Protein AF-A0A1X4HSG3-F1 (afdb_monomer_lite)

Foldseek 3Di:
DVVVLVVLLCVLCVPQVLLSVLLVVVLVVCCVVQPPPPCPVVVCCSVDDSVVSVQVLLVPDPDSLLLCLQQVQQAVAPDPAAFQAPGSQVSSQVPRPVNDGDGNVSSVVNCVSPVVQKDWDDDPRTIHIHGRD

Sequence (133 aa):
LADAWAQRITNASGGIFLYARVATRALLRVLARSGPDEHPDLHRLLAGNLTAVLDEEFERSPDPERLRDLLRPLAWAEGAGMPRRDLWPKVAEALSDRGARYGDEDIAWVLEHAGFHVVESGESGQTVYRLYH

Secondary structure (DSSP, 8-state):
-HHHHHHHHHHHHTT-HHHHHHHHHHHHHHHHHHTTT--HHHHHHHHS-HHHHHHHHHTTSSSHHHHHHHHHHHHT--TT-EETTTHHHHHHHHH-TT-----HHHHHHHHHHHGGGEEEEEETTEEEEEE--

Structure (mmCIF, N/CA/C/O backbone):
data_AF-A0A1X4HSG3-F1
#
_entry.id   AF-A0A1X4HSG3-F1
#
loop_
_atom_site.group_PDB
_atom_site.id
_atom_site.type_symbol
_atom_site.label_atom_id
_atom_site.label_alt_id
_atom_site.label_comp_id
_atom_site.label_asym_id
_atom_site.label_entity_id
_atom_site.label_seq_id
_atom_site.pdbx_PDB_ins_code
_atom_site.Cartn_x
_atom_site.Cartn_y
_atom_site.Cartn_z
_atom_site.occupancy
_atom_site.B_iso_or_equiv
_atom_site.auth_seq_id
_atom_site.auth_comp_id
_atom_site.auth_asym_id
_atom_site.auth_atom_id
_atom_site.pdbx_PDB_model_num
ATOM 1 N N . LEU A 1 1 ? 8.038 -11.038 -28.081 1.00 48.53 1 LEU A N 1
ATOM 2 C CA . LEU A 1 1 ? 8.624 -10.376 -26.888 1.00 48.53 1 LEU A CA 1
ATOM 3 C C . LEU A 1 1 ? 7.569 -10.167 -25.807 1.00 48.53 1 LEU A C 1
ATOM 5 O O . LEU A 1 1 ? 7.704 -10.795 -24.770 1.00 48.53 1 LEU A O 1
ATOM 9 N N . ALA A 1 2 ? 6.505 -9.392 -26.052 1.00 39.88 2 ALA A N 1
ATOM 10 C CA . ALA A 1 2 ? 5.431 -9.141 -25.076 1.00 39.88 2 ALA A CA 1
ATOM 11 C C . ALA A 1 2 ? 4.821 -10.417 -24.450 1.00 39.88 2 ALA A C 1
ATOM 13 O O . ALA A 1 2 ? 4.773 -10.516 -23.228 1.00 39.88 2 ALA A O 1
ATOM 14 N N . ASP A 1 3 ? 4.474 -11.430 -25.251 1.00 39.47 3 ASP A N 1
ATOM 15 C CA . ASP A 1 3 ? 3.874 -12.677 -24.735 1.00 39.47 3 ASP A CA 1
ATOM 16 C C . ASP A 1 3 ? 4.835 -13.511 -23.873 1.00 39.47 3 ASP A C 1
ATOM 18 O O . ASP A 1 3 ? 4.444 -14.098 -22.866 1.00 39.47 3 ASP A O 1
ATOM 22 N N . ALA A 1 4 ? 6.127 -13.512 -24.213 1.00 46.47 4 ALA A N 1
ATOM 23 C CA . ALA A 1 4 ? 7.155 -14.189 -23.423 1.00 46.47 4 ALA A CA 1
ATOM 24 C C . ALA A 1 4 ? 7.380 -13.500 -22.062 1.00 46.47 4 ALA A C 1
ATOM 26 O O . ALA A 1 4 ? 7.697 -14.165 -21.074 1.00 46.47 4 ALA A O 1
ATOM 27 N N . TRP A 1 5 ? 7.192 -12.176 -21.999 1.00 50.41 5 TRP A N 1
ATOM 28 C CA . TRP A 1 5 ? 7.237 -11.407 -20.755 1.00 50.41 5 TRP A CA 1
ATOM 29 C C . TRP A 1 5 ? 5.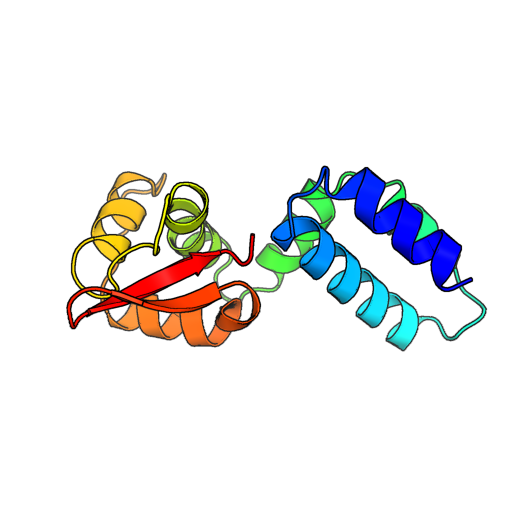987 -11.618 -19.907 1.00 50.41 5 TRP A C 1
ATOM 31 O O . TRP A 1 5 ? 6.113 -11.844 -18.705 1.00 50.41 5 TRP A O 1
ATOM 41 N N . ALA A 1 6 ? 4.806 -11.625 -20.530 1.00 49.03 6 ALA A N 1
ATOM 42 C CA . ALA A 1 6 ? 3.547 -11.919 -19.855 1.00 49.03 6 ALA A CA 1
ATOM 43 C C . ALA A 1 6 ? 3.603 -13.289 -19.161 1.00 49.03 6 ALA A C 1
ATOM 45 O O . ALA A 1 6 ? 3.382 -13.375 -17.956 1.00 49.03 6 ALA A O 1
ATOM 46 N N . GLN A 1 7 ? 4.034 -14.334 -19.876 1.00 49.75 7 GLN A N 1
ATOM 47 C CA . GLN A 1 7 ? 4.137 -15.686 -19.322 1.00 49.75 7 GLN A CA 1
ATOM 48 C C . GLN A 1 7 ? 5.133 -15.784 -18.151 1.00 49.75 7 GLN A C 1
ATOM 50 O O . GLN A 1 7 ? 4.895 -16.502 -17.180 1.00 49.75 7 GLN A O 1
ATOM 55 N N 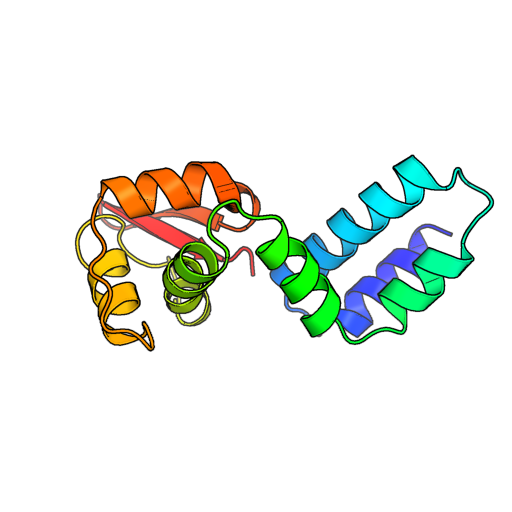. ARG A 1 8 ? 6.252 -15.051 -18.214 1.00 52.94 8 ARG A N 1
ATOM 56 C CA . ARG A 1 8 ? 7.259 -15.028 -17.139 1.00 52.94 8 ARG A CA 1
ATOM 57 C C . ARG A 1 8 ? 6.772 -14.291 -15.893 1.00 52.94 8 ARG A C 1
ATOM 59 O O . ARG A 1 8 ? 7.011 -14.778 -14.793 1.00 52.94 8 ARG A O 1
ATOM 66 N N . ILE A 1 9 ? 6.067 -13.172 -16.058 1.00 50.91 9 ILE A N 1
ATOM 67 C CA . ILE A 1 9 ? 5.453 -12.429 -14.948 1.00 50.91 9 ILE A CA 1
ATOM 68 C C . ILE A 1 9 ? 4.388 -13.290 -14.263 1.00 50.91 9 ILE A C 1
ATOM 70 O O . ILE A 1 9 ? 4.374 -13.359 -13.039 1.00 50.91 9 ILE A O 1
ATOM 74 N N . THR A 1 10 ? 3.557 -13.997 -15.034 1.00 51.88 10 THR A N 1
ATOM 75 C CA . THR A 1 10 ? 2.550 -14.931 -14.506 1.00 51.88 10 THR A CA 1
ATOM 76 C C . THR A 1 10 ? 3.175 -16.072 -13.703 1.00 51.88 10 THR A C 1
ATOM 78 O O . THR A 1 10 ? 2.694 -16.398 -12.621 1.00 51.88 10 THR A O 1
ATOM 81 N N . ASN A 1 11 ? 4.267 -16.661 -14.197 1.00 51.69 11 ASN A N 1
ATOM 82 C CA . ASN A 1 11 ? 4.945 -17.751 -13.492 1.00 51.69 11 ASN A CA 1
ATOM 83 C C . ASN A 1 11 ? 5.651 -17.265 -12.214 1.00 51.69 11 ASN A C 1
ATOM 85 O O . ASN A 1 11 ? 5.649 -17.976 -11.214 1.00 51.69 11 ASN A O 1
ATOM 89 N N . ALA A 1 12 ? 6.240 -16.065 -12.233 1.00 48.19 12 ALA A N 1
ATOM 90 C CA . ALA A 1 12 ? 6.939 -15.492 -11.081 1.00 48.19 12 ALA A CA 1
ATOM 91 C C . ALA A 1 12 ? 5.987 -14.945 -10.003 1.00 48.19 12 ALA A C 1
ATOM 93 O O . ALA A 1 12 ? 6.346 -14.917 -8.830 1.00 48.19 12 ALA A O 1
ATOM 94 N N . SER A 1 13 ? 4.783 -14.506 -10.384 1.00 50.47 13 SER A N 1
ATOM 95 C CA . SER A 1 13 ? 3.793 -13.951 -9.456 1.00 50.47 13 SER A CA 1
ATOM 96 C C . SER A 1 13 ? 2.944 -15.006 -8.749 1.00 50.47 13 SER A C 1
ATOM 98 O O . SER A 1 13 ? 2.244 -14.673 -7.795 1.00 50.47 13 SER A O 1
ATOM 100 N N . GLY A 1 14 ? 2.951 -16.259 -9.223 1.00 49.56 14 GLY A N 1
ATOM 101 C CA . GLY A 1 14 ? 2.150 -17.342 -8.644 1.00 49.56 14 GLY A CA 1
ATOM 102 C C . GLY A 1 14 ? 0.640 -17.069 -8.640 1.00 49.56 14 GLY A C 1
ATOM 103 O O . GLY A 1 14 ? -0.075 -17.639 -7.824 1.00 49.56 14 GLY A O 1
ATOM 104 N N . GLY A 1 15 ? 0.154 -16.176 -9.512 1.00 45.12 15 GLY A N 1
ATOM 105 C CA . GLY A 1 15 ? -1.251 -15.751 -9.542 1.00 45.12 15 GLY A CA 1
ATOM 106 C C . GLY A 1 15 ? -1.615 -14.631 -8.561 1.00 45.12 15 GLY A C 1
ATOM 107 O O . GLY A 1 15 ? -2.784 -14.269 -8.485 1.00 45.12 15 GLY A O 1
ATOM 108 N N . ILE A 1 16 ? -0.643 -14.054 -7.851 1.00 50.56 16 ILE A N 1
ATOM 109 C CA . ILE A 1 16 ? -0.854 -12.927 -6.938 1.00 50.56 16 ILE A CA 1
ATOM 110 C C . ILE A 1 16 ? -0.508 -11.624 -7.679 1.00 50.56 16 ILE A C 1
ATOM 112 O O . ILE A 1 16 ? 0.643 -11.351 -8.036 1.00 50.56 16 ILE A O 1
ATOM 116 N N . PHE A 1 17 ? -1.505 -10.793 -7.946 1.00 55.06 17 PHE A N 1
ATOM 117 C CA . PHE A 1 17 ? -1.411 -9.648 -8.857 1.00 55.06 17 PHE A CA 1
ATOM 118 C C . PHE A 1 17 ? -0.543 -8.508 -8.304 1.00 55.06 17 PHE A C 1
ATOM 120 O O . PHE A 1 17 ? 0.033 -7.751 -9.092 1.00 55.06 17 PHE A O 1
ATOM 127 N N . LEU A 1 18 ? -0.348 -8.425 -6.979 1.00 54.66 18 LEU A N 1
ATOM 128 C CA . LEU A 1 18 ? 0.599 -7.486 -6.356 1.00 54.66 18 LEU A CA 1
ATOM 129 C C . LEU A 1 18 ? 2.006 -7.726 -6.895 1.00 54.66 18 LEU A C 1
ATOM 131 O O . LEU A 1 18 ? 2.698 -6.803 -7.325 1.00 54.66 18 LEU A O 1
ATOM 135 N N . TYR A 1 19 ? 2.396 -8.997 -6.925 1.00 54.75 19 TYR A N 1
ATOM 136 C CA . TYR A 1 19 ? 3.694 -9.442 -7.400 1.00 54.75 19 TYR A CA 1
ATOM 137 C C . TYR A 1 19 ? 3.848 -9.205 -8.901 1.00 54.75 19 TYR A C 1
ATOM 139 O O . TYR A 1 19 ? 4.885 -8.703 -9.338 1.00 54.75 19 TYR A O 1
ATOM 147 N N . ALA A 1 20 ? 2.797 -9.459 -9.687 1.00 51.84 20 ALA A N 1
ATOM 148 C CA . ALA A 1 20 ? 2.800 -9.150 -11.116 1.00 51.84 20 ALA A CA 1
ATOM 149 C C . ALA A 1 20 ? 2.990 -7.643 -11.381 1.00 51.84 20 ALA A C 1
ATOM 151 O O . ALA A 1 20 ? 3.775 -7.248 -12.249 1.00 51.84 20 ALA A O 1
ATOM 152 N N . ARG A 1 21 ? 2.322 -6.782 -10.605 1.00 59.78 21 ARG A N 1
ATOM 153 C CA . ARG A 1 21 ? 2.387 -5.318 -10.744 1.00 59.78 21 ARG A CA 1
ATOM 154 C C . ARG A 1 21 ? 3.732 -4.743 -10.298 1.00 59.78 21 ARG A C 1
ATOM 156 O O . ARG A 1 21 ? 4.256 -3.851 -10.969 1.00 59.78 21 ARG A O 1
ATOM 163 N N . VAL A 1 22 ? 4.317 -5.260 -9.216 1.00 61.41 22 VAL A N 1
ATOM 164 C CA . VAL A 1 22 ? 5.660 -4.860 -8.759 1.00 61.41 22 VAL A CA 1
ATOM 165 C C . VAL A 1 22 ? 6.726 -5.275 -9.765 1.00 61.41 22 VAL A C 1
ATOM 167 O O . VAL A 1 22 ? 7.514 -4.425 -10.184 1.00 61.41 22 VAL A O 1
ATOM 170 N N . ALA A 1 23 ? 6.688 -6.524 -10.239 1.00 59.22 23 ALA A N 1
ATOM 171 C CA . ALA A 1 23 ? 7.585 -6.999 -11.291 1.00 59.22 23 ALA A CA 1
ATOM 172 C C . ALA A 1 23 ? 7.463 -6.144 -12.563 1.00 59.22 23 ALA A C 1
ATOM 174 O O . ALA A 1 23 ? 8.471 -5.721 -13.125 1.00 59.22 23 ALA A O 1
ATOM 175 N N . THR A 1 24 ? 6.235 -5.797 -12.966 1.00 61.84 24 THR A N 1
ATOM 176 C CA . THR A 1 24 ? 5.977 -4.926 -14.125 1.00 61.84 24 THR A CA 1
ATOM 177 C C . THR A 1 24 ? 6.539 -3.515 -13.926 1.00 61.84 24 THR A C 1
ATOM 179 O O . THR A 1 24 ? 7.135 -2.955 -14.843 1.00 61.84 24 THR A O 1
ATOM 182 N N . ARG A 1 25 ? 6.418 -2.921 -12.732 1.00 68.31 25 ARG A N 1
ATOM 183 C CA . ARG A 1 25 ? 6.988 -1.589 -12.444 1.00 68.31 25 ARG A CA 1
ATOM 184 C C . ARG A 1 25 ? 8.511 -1.586 -12.395 1.00 68.31 25 ARG A C 1
ATOM 186 O O . ARG A 1 25 ? 9.127 -0.603 -12.812 1.00 68.31 25 ARG A O 1
ATOM 193 N N . ALA A 1 26 ? 9.117 -2.635 -11.850 1.00 65.69 26 ALA A N 1
ATOM 194 C CA . ALA A 1 26 ? 10.566 -2.782 -11.854 1.00 65.69 26 ALA A CA 1
ATOM 195 C C . ALA A 1 26 ? 11.084 -2.956 -13.295 1.00 65.69 26 ALA A C 1
ATOM 197 O O . ALA A 1 26 ? 11.994 -2.240 -13.711 1.00 65.69 26 ALA A O 1
ATOM 198 N N . LEU A 1 27 ? 10.405 -3.791 -14.090 1.00 63.41 27 LEU A N 1
ATOM 199 C CA . LEU A 1 27 ? 10.632 -3.991 -15.526 1.00 63.41 27 LEU A CA 1
ATOM 200 C C . LEU A 1 27 ? 10.542 -2.676 -16.317 1.00 63.41 27 LEU A C 1
ATOM 202 O O . LEU A 1 27 ? 11.484 -2.335 -17.027 1.00 63.41 27 LEU A O 1
ATOM 206 N N . LEU A 1 28 ? 9.472 -1.892 -16.154 1.00 67.94 28 LEU A N 1
ATOM 207 C CA . LEU A 1 28 ? 9.307 -0.604 -16.845 1.00 67.94 28 LEU A CA 1
ATOM 208 C C . LEU A 1 28 ? 10.423 0.398 -16.508 1.00 67.94 28 LEU A C 1
ATOM 210 O O . LEU A 1 28 ? 10.862 1.144 -17.380 1.00 67.94 28 LEU A O 1
ATOM 214 N N . ARG A 1 29 ? 10.920 0.401 -15.264 1.00 68.62 29 ARG A N 1
ATOM 215 C CA . ARG A 1 29 ? 12.023 1.279 -14.837 1.00 68.62 29 ARG A CA 1
ATOM 216 C C . ARG A 1 29 ? 13.391 0.839 -15.340 1.00 68.62 29 ARG A C 1
ATOM 218 O O . ARG A 1 29 ? 14.258 1.693 -15.508 1.00 68.62 29 ARG A O 1
ATOM 225 N N . VAL A 1 30 ? 13.610 -0.459 -15.534 1.00 64.06 30 VAL A N 1
ATOM 226 C CA . VAL A 1 30 ? 14.825 -0.965 -16.190 1.00 64.06 30 VAL A CA 1
ATOM 227 C C . VAL A 1 30 ? 14.774 -0.643 -17.680 1.00 64.06 30 VAL A C 1
ATOM 229 O O . VAL A 1 30 ? 15.702 -0.038 -18.201 1.00 64.06 30 VAL A O 1
ATOM 232 N N . LEU A 1 31 ? 13.647 -0.915 -18.343 1.00 62.81 31 LEU A N 1
ATOM 233 C CA . LEU A 1 31 ? 13.463 -0.605 -19.766 1.00 62.81 31 LEU A CA 1
ATOM 234 C C . LEU A 1 31 ? 13.617 0.894 -20.071 1.00 62.81 31 LEU A C 1
ATOM 236 O O . LEU A 1 31 ? 14.194 1.256 -21.092 1.00 62.81 31 LEU A O 1
ATOM 240 N N . ALA A 1 32 ? 13.157 1.769 -19.172 1.00 68.06 32 ALA A N 1
ATOM 241 C CA . ALA A 1 32 ? 13.335 3.215 -19.307 1.00 68.06 32 ALA A CA 1
ATOM 242 C C . ALA A 1 32 ? 14.797 3.682 -19.151 1.00 68.06 32 ALA A C 1
ATOM 244 O O . ALA A 1 32 ? 15.129 4.769 -19.616 1.00 68.06 32 ALA A O 1
ATOM 245 N N . ARG A 1 33 ? 15.657 2.897 -18.485 1.00 63.38 33 ARG A N 1
ATOM 246 C CA . ARG A 1 33 ? 17.065 3.241 -18.213 1.00 63.38 33 ARG A CA 1
ATOM 247 C C . ARG A 1 33 ? 18.047 2.623 -19.207 1.00 63.38 33 ARG A C 1
ATOM 249 O O . ARG A 1 33 ? 19.056 3.251 -19.497 1.00 63.38 33 ARG A O 1
ATOM 256 N N . SER A 1 34 ? 17.747 1.432 -19.715 1.00 58.41 34 SER A N 1
ATOM 257 C CA . SER A 1 34 ? 18.688 0.626 -20.506 1.00 58.41 34 SER A CA 1
ATOM 258 C C . SER A 1 34 ? 18.439 0.697 -22.024 1.00 58.41 34 SER A C 1
ATOM 260 O O . SER A 1 34 ? 19.251 0.239 -22.818 1.00 58.41 34 SER A O 1
ATOM 262 N N . GLY A 1 35 ? 17.339 1.308 -22.478 1.00 54.22 35 GLY A N 1
ATOM 263 C CA . GLY A 1 35 ? 16.957 1.253 -23.892 1.00 54.22 35 GLY A CA 1
ATOM 264 C C . GLY A 1 35 ? 16.537 -0.166 -24.327 1.00 54.22 35 GLY A C 1
ATOM 265 O O . GLY A 1 35 ? 16.660 -1.123 -23.562 1.00 54.22 35 GLY A O 1
ATOM 266 N N . PRO A 1 36 ? 15.971 -0.327 -25.536 1.00 53.53 36 PRO A N 1
ATOM 267 C CA . PRO A 1 36 ? 15.315 -1.572 -25.947 1.00 53.53 36 PRO A CA 1
ATOM 268 C C . PRO A 1 36 ? 16.250 -2.781 -26.122 1.00 53.53 36 PRO A C 1
ATOM 270 O O . PRO A 1 36 ? 15.740 -3.895 -26.148 1.00 53.53 36 PRO A O 1
ATOM 273 N N . ASP A 1 37 ? 17.571 -2.588 -26.204 1.00 54.06 37 ASP A N 1
ATOM 274 C CA . ASP A 1 37 ? 18.530 -3.655 -26.531 1.00 54.06 37 ASP A CA 1
ATOM 275 C C . ASP A 1 37 ? 19.370 -4.151 -25.331 1.00 54.06 37 ASP A C 1
ATOM 277 O O . ASP A 1 37 ? 19.946 -5.241 -25.389 1.00 54.06 37 ASP A O 1
ATOM 281 N N . GLU A 1 38 ? 19.404 -3.433 -24.200 1.00 52.28 38 GLU A N 1
ATOM 282 C CA . GLU A 1 38 ? 20.139 -3.864 -23.000 1.00 52.28 38 GLU A CA 1
ATOM 283 C C . GLU A 1 38 ? 19.224 -4.599 -22.003 1.00 52.28 38 GLU A C 1
ATOM 285 O O . GLU A 1 38 ? 18.696 -4.063 -21.030 1.00 52.28 38 GLU A O 1
ATOM 290 N N . HIS A 1 39 ? 19.056 -5.899 -22.242 1.00 54.28 39 HIS A N 1
ATOM 291 C CA . HIS A 1 39 ? 18.323 -6.834 -21.382 1.00 54.28 39 HIS A CA 1
ATOM 292 C C . HIS A 1 39 ? 19.084 -7.569 -20.236 1.00 54.28 39 HIS A C 1
ATOM 294 O O . HIS A 1 39 ? 18.418 -8.346 -19.537 1.00 54.28 39 HIS A O 1
ATOM 300 N N . PRO A 1 40 ? 20.403 -7.401 -19.965 1.00 54.94 40 PRO A N 1
ATOM 301 C CA . PRO A 1 40 ? 21.084 -8.149 -18.893 1.00 54.94 40 PRO A CA 1
ATOM 302 C C . PRO A 1 40 ? 20.515 -7.898 -17.489 1.00 54.94 40 PRO A C 1
ATOM 304 O O . PRO A 1 40 ? 20.303 -8.843 -16.725 1.00 54.94 40 PRO A O 1
ATOM 307 N N . ASP A 1 41 ? 20.215 -6.639 -17.161 1.00 56.03 41 ASP A N 1
ATOM 308 C CA . ASP A 1 41 ? 19.649 -6.264 -15.858 1.00 56.03 41 ASP A CA 1
ATOM 309 C C . ASP A 1 41 ? 18.223 -6.776 -15.692 1.00 56.03 41 ASP A C 1
ATOM 311 O O . ASP A 1 41 ? 17.799 -7.144 -14.598 1.00 56.03 41 ASP A O 1
ATOM 315 N N . LEU A 1 42 ? 17.511 -6.911 -16.805 1.00 53.09 42 LEU A N 1
ATOM 316 C CA . LEU A 1 42 ? 16.154 -7.416 -16.841 1.00 53.09 42 LEU A CA 1
ATOM 317 C C . LEU A 1 42 ? 16.073 -8.922 -16.623 1.00 53.09 42 LEU A C 1
ATOM 319 O O . LEU A 1 42 ? 15.201 -9.408 -15.899 1.00 53.09 42 LEU A O 1
ATOM 323 N N . HIS A 1 43 ? 17.011 -9.664 -17.214 1.00 53.16 43 HIS A N 1
ATOM 324 C CA . HIS A 1 43 ? 17.094 -11.098 -16.996 1.00 53.16 43 HIS A CA 1
ATOM 325 C C . HIS A 1 43 ? 17.476 -11.418 -15.546 1.00 53.16 43 HIS A C 1
ATOM 327 O O . HIS A 1 43 ? 16.957 -12.389 -15.000 1.00 53.16 43 HIS A O 1
ATOM 333 N N . ARG A 1 44 ? 18.309 -10.580 -14.908 1.00 56.88 44 ARG A N 1
ATOM 334 C CA . ARG A 1 44 ? 18.678 -10.687 -13.487 1.00 56.88 44 ARG A CA 1
ATOM 335 C C . ARG A 1 44 ? 17.525 -10.322 -12.546 1.00 56.88 44 ARG A C 1
ATOM 337 O O . ARG A 1 44 ? 17.362 -10.980 -11.529 1.00 56.88 44 ARG A O 1
ATOM 344 N N . LEU A 1 45 ? 16.700 -9.337 -12.901 1.00 53.88 45 LEU A N 1
ATOM 345 C CA . LEU A 1 45 ? 15.543 -8.910 -12.103 1.00 53.88 45 LEU A CA 1
ATOM 346 C C . LEU A 1 45 ? 14.412 -9.956 -12.103 1.00 53.88 45 LEU A C 1
ATOM 348 O O . LEU A 1 45 ? 13.732 -10.132 -11.100 1.00 53.88 45 LEU A O 1
ATOM 352 N N . LEU A 1 46 ? 14.253 -10.691 -13.209 1.00 51.19 46 LEU A N 1
ATOM 353 C CA . LEU A 1 46 ? 13.253 -11.759 -13.358 1.00 51.19 46 LEU A CA 1
ATOM 354 C C . LEU A 1 46 ? 13.769 -13.160 -12.998 1.00 51.19 46 LEU A C 1
ATOM 356 O O . LEU A 1 46 ? 12.967 -14.039 -12.697 1.00 51.19 46 LEU A O 1
ATOM 360 N N . ALA A 1 47 ? 15.085 -13.388 -13.043 1.00 56.97 47 ALA A N 1
ATOM 361 C CA . ALA A 1 47 ? 15.719 -14.577 -12.464 1.00 56.97 47 ALA A CA 1
ATOM 362 C C . ALA A 1 47 ? 16.036 -14.402 -10.966 1.00 56.97 47 ALA A C 1
ATOM 364 O O . ALA A 1 47 ? 16.414 -15.363 -10.299 1.00 56.97 47 ALA A O 1
ATOM 365 N N . GLY A 1 48 ? 15.923 -13.176 -10.454 1.00 56.84 48 GLY A N 1
ATOM 366 C CA . GLY A 1 48 ? 16.176 -12.815 -9.068 1.00 56.84 48 GLY A CA 1
ATOM 367 C C . GLY A 1 48 ? 14.981 -13.096 -8.163 1.00 56.84 48 GLY A C 1
ATOM 368 O O . GLY A 1 48 ? 13.839 -13.195 -8.606 1.00 56.84 48 GLY A O 1
ATOM 369 N N . ASN A 1 49 ? 15.260 -13.214 -6.865 1.00 61.72 49 ASN A N 1
ATOM 370 C CA . ASN A 1 49 ? 14.238 -13.357 -5.837 1.00 61.72 49 ASN A CA 1
ATOM 371 C C . ASN A 1 49 ? 13.343 -12.107 -5.831 1.00 61.72 49 ASN A C 1
ATOM 373 O O . ASN A 1 49 ? 13.812 -11.013 -5.532 1.00 61.72 49 ASN A O 1
ATOM 377 N N . LEU A 1 50 ? 12.059 -12.268 -6.143 1.00 56.31 50 LEU A N 1
ATOM 378 C CA . LEU A 1 50 ? 11.081 -11.181 -6.205 1.00 56.31 50 LEU A CA 1
ATOM 379 C C . LEU A 1 50 ? 10.963 -10.405 -4.881 1.00 56.31 50 LEU A C 1
ATOM 381 O O . LEU A 1 50 ? 10.675 -9.208 -4.892 1.00 56.31 50 LEU A O 1
ATOM 385 N N . THR A 1 51 ? 11.271 -11.056 -3.756 1.00 60.69 51 THR A N 1
ATOM 386 C CA . THR A 1 51 ? 11.419 -10.408 -2.448 1.00 60.69 51 THR A CA 1
ATOM 387 C C . THR A 1 51 ? 12.513 -9.340 -2.460 1.00 60.69 51 THR A C 1
ATOM 389 O O . THR A 1 51 ? 12.284 -8.247 -1.967 1.00 60.69 51 THR A O 1
ATOM 392 N N . ALA A 1 52 ? 13.651 -9.585 -3.118 1.00 65.75 52 ALA A N 1
ATOM 393 C CA . ALA A 1 52 ? 14.734 -8.605 -3.213 1.00 65.75 52 ALA A CA 1
ATOM 394 C C . ALA A 1 52 ? 14.334 -7.369 -4.036 1.00 65.75 52 ALA A C 1
ATOM 396 O O . ALA A 1 52 ? 14.753 -6.261 -3.724 1.00 65.75 52 ALA A O 1
ATOM 397 N N . VAL A 1 53 ? 13.492 -7.543 -5.061 1.00 67.00 53 VAL A N 1
ATOM 398 C CA . VAL A 1 53 ? 12.951 -6.419 -5.845 1.00 67.00 53 VAL A CA 1
ATOM 399 C C . VAL A 1 53 ? 11.982 -5.587 -5.005 1.00 67.00 53 VAL A C 1
ATOM 401 O O . VAL A 1 53 ? 12.022 -4.363 -5.059 1.00 67.00 53 VAL A O 1
ATOM 404 N N . LEU A 1 54 ? 11.114 -6.238 -4.227 1.00 67.69 54 LEU A N 1
ATOM 405 C CA . LEU A 1 54 ? 10.225 -5.564 -3.276 1.00 67.69 54 LEU A CA 1
ATOM 406 C C . LEU A 1 54 ? 11.011 -4.809 -2.200 1.00 67.69 54 LEU A C 1
ATOM 408 O O . LEU A 1 54 ? 10.698 -3.653 -1.924 1.00 67.69 54 LEU A O 1
ATOM 412 N N . ASP A 1 55 ? 12.048 -5.434 -1.644 1.00 72.06 55 ASP A N 1
ATOM 413 C CA . ASP A 1 55 ? 12.917 -4.813 -0.648 1.00 72.06 55 ASP A CA 1
ATOM 414 C C . ASP A 1 55 ? 13.609 -3.578 -1.218 1.00 72.06 55 ASP A C 1
ATOM 416 O O . ASP A 1 55 ? 13.545 -2.512 -0.615 1.00 72.06 55 ASP A O 1
ATOM 420 N N . GLU A 1 56 ? 14.188 -3.671 -2.416 1.00 75.38 56 GLU A N 1
ATOM 421 C CA . GLU A 1 56 ? 14.847 -2.532 -3.062 1.00 75.38 56 GLU A CA 1
ATOM 422 C C . GLU A 1 56 ? 13.873 -1.379 -3.365 1.00 75.38 56 GLU A C 1
ATOM 424 O O . GLU A 1 56 ? 14.252 -0.208 -3.356 1.00 75.38 56 GLU A O 1
ATOM 429 N N . GLU A 1 57 ? 12.604 -1.686 -3.633 1.00 73.94 57 GLU A N 1
ATOM 430 C CA . GLU A 1 57 ? 11.561 -0.672 -3.781 1.00 73.94 57 GLU A CA 1
ATOM 431 C C . GLU A 1 57 ? 11.196 -0.014 -2.449 1.00 73.94 57 GLU A C 1
ATOM 433 O O . GLU A 1 57 ? 11.038 1.207 -2.406 1.00 73.94 57 GLU A O 1
ATOM 438 N N . PHE A 1 58 ? 11.102 -0.785 -1.366 1.00 81.50 58 PHE A N 1
ATOM 439 C CA . PHE A 1 58 ? 10.823 -0.248 -0.034 1.00 81.50 5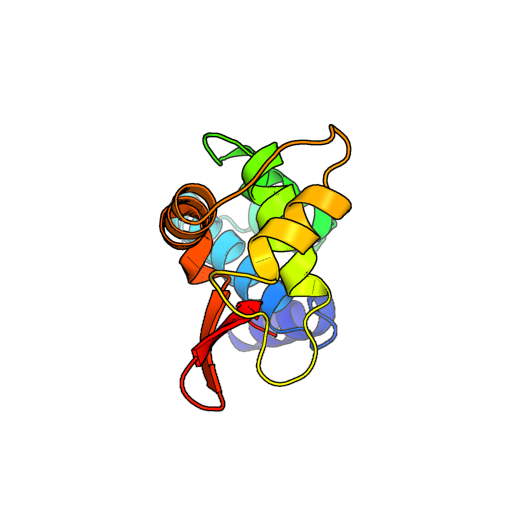8 PHE A CA 1
ATOM 440 C C . PHE A 1 58 ? 11.982 0.587 0.507 1.00 81.50 58 PHE A C 1
ATOM 442 O O . PHE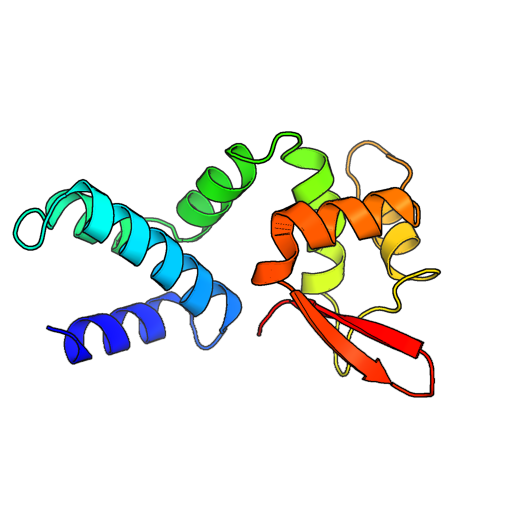 A 1 58 ? 11.731 1.640 1.085 1.00 81.50 58 PHE A O 1
ATOM 449 N N . GLU A 1 59 ? 13.231 0.198 0.247 1.00 85.75 59 GLU A N 1
ATOM 450 C CA . GLU A 1 59 ? 14.426 0.964 0.638 1.00 85.75 59 GLU A CA 1
ATOM 451 C C . GLU A 1 59 ? 14.523 2.343 -0.037 1.00 85.75 59 GLU A C 1
ATOM 453 O O . GLU A 1 59 ? 15.273 3.206 0.411 1.00 85.75 59 GLU A O 1
ATOM 458 N N . ARG A 1 60 ? 13.757 2.593 -1.107 1.00 82.56 60 ARG A N 1
ATOM 459 C CA . ARG A 1 60 ? 13.669 3.921 -1.742 1.00 82.56 60 ARG A CA 1
ATOM 460 C C . ARG A 1 60 ? 12.643 4.840 -1.075 1.00 82.56 60 ARG A C 1
ATOM 462 O O . ARG A 1 60 ? 12.570 6.016 -1.432 1.00 82.56 60 ARG A O 1
ATOM 469 N N . SER A 1 61 ? 11.837 4.318 -0.151 1.00 86.75 61 SER A N 1
ATOM 470 C CA . SER A 1 61 ? 10.956 5.123 0.693 1.00 86.75 61 SER A CA 1
ATOM 471 C C . SER A 1 61 ? 11.789 6.028 1.604 1.00 86.75 61 SER A C 1
ATOM 473 O O . SER A 1 61 ? 12.817 5.581 2.109 1.00 86.75 61 SER A O 1
ATOM 475 N N . PRO A 1 62 ? 11.347 7.264 1.895 1.00 88.88 62 PRO A N 1
ATOM 476 C CA . PRO A 1 62 ? 11.993 8.080 2.920 1.00 88.88 62 PRO A CA 1
ATOM 477 C C . PRO A 1 62 ? 11.881 7.461 4.324 1.00 88.88 62 PRO A C 1
ATOM 479 O O . PRO A 1 62 ? 12.662 7.814 5.203 1.00 88.88 62 PRO A O 1
ATOM 482 N N . ASP A 1 63 ? 10.944 6.527 4.523 1.00 91.75 63 ASP A N 1
ATOM 483 C CA . ASP A 1 63 ? 10.853 5.691 5.721 1.00 91.75 63 ASP A CA 1
ATOM 484 C C . ASP A 1 63 ? 10.457 4.250 5.329 1.00 91.75 63 ASP A C 1
ATOM 486 O O . ASP A 1 63 ? 9.267 3.938 5.177 1.00 91.75 63 ASP A O 1
ATOM 490 N N . PRO A 1 64 ? 11.440 3.370 5.062 1.00 89.94 64 PRO A N 1
ATOM 491 C CA . PRO A 1 64 ? 11.189 1.990 4.648 1.00 89.94 64 PRO A CA 1
ATOM 492 C C . PRO A 1 64 ? 10.513 1.145 5.730 1.00 89.94 64 PRO A C 1
ATOM 494 O O . PRO A 1 64 ? 9.764 0.221 5.416 1.00 89.94 64 PRO A O 1
ATOM 497 N N . GLU A 1 65 ? 10.769 1.436 7.004 1.00 89.62 65 GLU A N 1
ATOM 498 C CA . GLU A 1 65 ? 10.213 0.672 8.123 1.00 89.62 65 GLU A CA 1
ATOM 499 C C . GLU A 1 65 ? 8.743 1.017 8.343 1.00 89.62 65 GLU A C 1
ATOM 501 O O . GLU A 1 65 ? 7.901 0.120 8.317 1.00 89.62 65 GLU A O 1
ATOM 506 N N . ARG A 1 66 ? 8.405 2.312 8.408 1.00 91.81 66 ARG A N 1
ATOM 507 C CA . ARG A 1 66 ? 7.006 2.767 8.454 1.00 91.81 66 ARG A CA 1
ATOM 508 C C . ARG A 1 66 ? 6.212 2.257 7.258 1.00 91.81 66 ARG A C 1
ATOM 510 O O . ARG A 1 66 ? 5.071 1.832 7.413 1.00 91.81 66 ARG A O 1
ATOM 517 N N . LEU A 1 67 ? 6.815 2.256 6.068 1.00 89.69 67 LEU A N 1
ATOM 518 C CA . LEU A 1 67 ? 6.180 1.706 4.874 1.00 89.69 67 LEU A CA 1
ATOM 519 C C . LEU A 1 67 ? 5.862 0.210 5.031 1.00 89.69 67 LEU A C 1
ATOM 521 O O . LEU A 1 67 ? 4.742 -0.211 4.733 1.00 89.69 67 LEU A O 1
ATOM 525 N N . ARG A 1 68 ? 6.821 -0.589 5.514 1.00 85.38 68 ARG A N 1
ATOM 526 C CA . ARG A 1 68 ? 6.624 -2.026 5.762 1.00 85.38 68 ARG A CA 1
ATOM 527 C C . ARG A 1 68 ? 5.533 -2.268 6.795 1.00 85.38 68 ARG A C 1
ATOM 529 O O . ARG A 1 68 ? 4.637 -3.069 6.535 1.00 85.38 68 ARG A O 1
ATOM 536 N N . ASP A 1 69 ? 5.585 -1.570 7.920 1.00 87.69 69 ASP A N 1
ATOM 537 C CA . ASP A 1 69 ? 4.642 -1.751 9.023 1.00 87.69 69 ASP A CA 1
ATOM 538 C C . ASP A 1 69 ? 3.213 -1.373 8.621 1.00 87.69 69 ASP A C 1
ATOM 540 O O . ASP A 1 69 ? 2.266 -2.065 8.987 1.00 87.69 69 ASP A O 1
ATOM 544 N N . LEU A 1 70 ? 3.046 -0.344 7.786 1.00 89.25 70 LEU A N 1
ATOM 545 C CA . LEU A 1 70 ? 1.736 0.076 7.291 1.00 89.25 70 LEU A CA 1
ATOM 546 C C . LEU A 1 70 ? 1.214 -0.800 6.143 1.00 89.25 70 LEU A C 1
ATOM 548 O O . LEU A 1 70 ? 0.006 -0.994 6.038 1.00 89.25 70 LEU A O 1
ATOM 552 N N . LEU A 1 71 ? 2.065 -1.373 5.287 1.00 86.44 71 LEU A N 1
ATOM 553 C CA . LEU A 1 71 ? 1.600 -2.284 4.228 1.00 86.44 71 LEU A CA 1
ATOM 554 C C . LEU A 1 71 ? 1.358 -3.715 4.727 1.00 86.44 71 LEU A C 1
ATOM 556 O O . LEU A 1 71 ? 0.514 -4.418 4.166 1.00 86.44 71 LEU A O 1
ATOM 560 N N . ARG A 1 72 ? 2.057 -4.147 5.784 1.00 81.75 72 ARG A N 1
ATOM 561 C CA . ARG A 1 72 ? 1.973 -5.507 6.341 1.00 81.75 72 ARG A CA 1
ATOM 562 C C . ARG A 1 72 ? 0.530 -5.910 6.701 1.00 81.75 72 ARG A C 1
ATOM 564 O O . ARG A 1 72 ? 0.122 -6.960 6.216 1.00 81.75 72 ARG A O 1
ATOM 571 N N . PRO A 1 73 ? -0.290 -5.114 7.421 1.00 78.25 73 PRO A N 1
ATOM 572 C CA . PRO A 1 73 ? -1.692 -5.442 7.706 1.00 78.25 73 PRO A CA 1
ATOM 573 C C . PRO A 1 73 ? -2.529 -5.718 6.459 1.00 78.25 73 PRO A C 1
ATOM 575 O O . PRO A 1 73 ? -3.372 -6.611 6.463 1.00 78.25 73 PRO A O 1
ATOM 578 N N . LEU A 1 74 ? -2.282 -4.977 5.375 1.00 81.38 74 LEU A N 1
ATOM 579 C CA . LEU A 1 74 ? -3.052 -5.109 4.142 1.00 81.38 74 LEU A CA 1
ATOM 580 C C . LEU A 1 74 ? -2.762 -6.419 3.400 1.00 81.38 74 LEU A C 1
ATOM 582 O O . LEU A 1 74 ? -3.602 -6.861 2.624 1.00 81.38 74 LEU A O 1
ATOM 586 N N . ALA A 1 75 ? -1.611 -7.053 3.650 1.00 72.94 75 ALA A N 1
ATOM 587 C CA . ALA A 1 75 ? -1.299 -8.380 3.118 1.00 72.94 75 ALA A CA 1
ATOM 588 C C . ALA A 1 75 ? -2.137 -9.496 3.768 1.00 72.94 75 ALA A C 1
ATOM 590 O O . ALA A 1 75 ? -2.297 -10.557 3.171 1.00 72.94 75 ALA A O 1
ATOM 591 N N . TRP A 1 76 ? -2.681 -9.243 4.964 1.00 63.22 76 TRP A N 1
ATOM 592 C CA . TRP A 1 76 ? -3.564 -10.153 5.704 1.00 63.22 76 TRP A CA 1
ATOM 593 C C . TRP A 1 76 ? -5.047 -9.779 5.569 1.00 63.22 76 TRP A C 1
ATOM 595 O O . TRP A 1 76 ? -5.899 -10.403 6.198 1.00 63.22 76 TRP A O 1
ATOM 605 N N . ALA A 1 77 ? -5.372 -8.738 4.796 1.00 67.12 77 ALA A N 1
ATOM 606 C CA . ALA A 1 77 ? -6.742 -8.273 4.640 1.00 67.12 77 ALA A CA 1
ATOM 607 C C . ALA A 1 77 ? -7.517 -9.190 3.680 1.00 67.12 77 ALA A C 1
ATOM 609 O O . ALA A 1 77 ? -7.294 -9.177 2.470 1.00 67.12 77 ALA A O 1
ATOM 610 N N . GLU A 1 78 ? -8.453 -9.971 4.216 1.00 58.25 78 GLU A N 1
ATOM 611 C CA . GLU A 1 78 ? -9.377 -10.785 3.422 1.00 58.25 78 GLU A CA 1
ATOM 612 C C . GLU A 1 78 ? -10.629 -9.984 3.009 1.00 58.25 78 GLU A C 1
ATOM 614 O O . GLU A 1 78 ? -11.041 -9.034 3.675 1.00 58.25 78 GLU A O 1
ATOM 619 N N . GLY A 1 79 ? -11.265 -10.369 1.896 1.00 66.25 79 GLY A N 1
ATOM 620 C CA . GLY A 1 79 ? -12.530 -9.772 1.455 1.00 66.25 79 GLY A CA 1
ATOM 621 C C . GLY A 1 79 ? -12.394 -8.343 0.911 1.00 66.25 79 GLY A C 1
ATOM 622 O O . GLY A 1 79 ? -11.665 -8.103 -0.059 1.00 66.25 79 GLY A O 1
ATOM 623 N N . ALA A 1 80 ? -13.161 -7.405 1.476 1.00 64.62 80 ALA A N 1
ATOM 624 C CA . ALA A 1 80 ? -13.264 -6.030 0.983 1.00 64.62 80 ALA A CA 1
ATOM 625 C C . ALA A 1 80 ? -12.066 -5.137 1.366 1.00 64.62 80 ALA A C 1
ATOM 627 O O . ALA A 1 80 ? -11.824 -4.133 0.696 1.00 64.62 80 ALA A O 1
ATOM 628 N N . GLY A 1 81 ? -11.283 -5.522 2.381 1.00 77.19 81 GLY A N 1
ATOM 629 C CA . GLY A 1 81 ? -10.092 -4.803 2.845 1.00 77.19 81 GLY A CA 1
ATOM 630 C C . GLY A 1 81 ? -10.171 -4.347 4.307 1.00 77.19 81 GLY A C 1
ATOM 631 O O . GLY A 1 81 ? -11.095 -4.682 5.040 1.00 77.19 81 GLY A O 1
ATOM 632 N N . MET A 1 82 ? -9.181 -3.569 4.740 1.00 79.50 82 MET A N 1
ATOM 633 C CA . MET A 1 82 ? -9.071 -2.998 6.083 1.00 79.50 82 MET A CA 1
ATOM 634 C C . MET A 1 82 ? -9.675 -1.588 6.176 1.00 79.50 82 MET A C 1
ATOM 636 O O . MET A 1 82 ? -9.321 -0.722 5.371 1.00 79.50 82 MET A O 1
ATOM 640 N N . PRO A 1 83 ? -10.509 -1.301 7.192 1.00 82.25 83 PRO A N 1
ATOM 641 C CA . PRO A 1 83 ? -10.991 0.046 7.489 1.00 82.25 83 PRO A CA 1
ATOM 642 C C . PRO A 1 83 ? -9.866 1.036 7.807 1.00 82.25 83 PRO A C 1
ATOM 644 O O . PRO A 1 83 ? -8.988 0.757 8.629 1.00 82.25 83 PRO A O 1
ATOM 647 N N . ARG A 1 84 ? -9.957 2.231 7.209 1.00 81.94 84 ARG A N 1
ATOM 648 C CA . ARG A 1 84 ? -8.935 3.290 7.279 1.00 81.94 84 ARG A CA 1
ATOM 649 C C . ARG A 1 84 ? -8.553 3.744 8.688 1.00 81.94 84 ARG A C 1
ATOM 651 O O . ARG A 1 84 ? -7.373 3.845 8.982 1.00 81.94 84 ARG A O 1
ATOM 658 N N . ARG A 1 85 ? -9.549 4.116 9.499 1.00 74.50 85 ARG A N 1
ATOM 659 C CA . ARG A 1 85 ? -9.346 4.943 10.706 1.00 74.50 85 ARG A CA 1
ATOM 660 C C . ARG A 1 85 ? -9.119 4.133 11.975 1.00 74.50 85 ARG A C 1
ATOM 662 O O . ARG A 1 85 ? -8.368 4.548 12.844 1.00 74.50 85 ARG A O 1
ATOM 669 N N . ASP A 1 86 ? -9.754 2.969 12.079 1.00 72.88 86 ASP A N 1
ATOM 670 C CA . ASP A 1 86 ? -9.805 2.247 13.352 1.00 72.88 86 ASP A CA 1
ATOM 671 C C . ASP A 1 86 ? -8.992 0.960 13.359 1.00 72.88 86 ASP A C 1
ATOM 673 O O . ASP A 1 86 ? -8.332 0.665 14.354 1.00 72.88 86 ASP A O 1
ATOM 677 N N . LEU A 1 87 ? -9.053 0.172 12.283 1.00 79.50 87 LEU A N 1
ATOM 678 C CA . LEU A 1 87 ? -8.459 -1.162 12.274 1.00 79.50 87 LEU A CA 1
ATOM 679 C C . LEU A 1 87 ? -7.047 -1.147 11.700 1.00 79.50 87 LEU A C 1
ATOM 681 O O . LEU A 1 87 ? -6.141 -1.700 12.317 1.00 79.50 87 LEU A O 1
ATOM 685 N N . TRP A 1 88 ? -6.852 -0.489 10.554 1.00 83.44 88 TRP A N 1
ATOM 686 C CA . TRP A 1 88 ? -5.561 -0.487 9.875 1.00 83.44 88 TRP A CA 1
ATOM 687 C C . TRP A 1 88 ? -4.421 0.047 10.764 1.00 83.44 88 TRP A C 1
ATOM 689 O O . TRP A 1 88 ? -3.448 -0.692 10.941 1.00 83.44 88 TRP A O 1
ATOM 699 N N . PRO A 1 89 ? -4.529 1.221 11.423 1.00 84.69 89 PRO A N 1
ATOM 700 C CA . PRO A 1 89 ? -3.450 1.710 12.275 1.00 84.69 89 PRO A CA 1
ATOM 701 C C . PRO A 1 89 ? -3.168 0.758 13.442 1.00 84.69 89 PRO A C 1
ATOM 703 O O . PRO A 1 89 ? -2.024 0.379 13.652 1.00 84.69 89 PRO A O 1
ATOM 706 N N . LYS A 1 90 ? -4.203 0.258 14.133 1.00 80.00 90 LYS A N 1
ATOM 707 C CA . LYS A 1 90 ? -4.040 -0.648 15.288 1.00 80.00 90 LYS A CA 1
ATOM 708 C C . LYS A 1 90 ? -3.364 -1.966 14.930 1.00 80.00 90 LYS A C 1
ATOM 710 O O . LYS A 1 90 ? -2.579 -2.489 15.717 1.00 80.00 90 LYS A O 1
ATOM 715 N N . VAL A 1 91 ? -3.675 -2.524 13.761 1.00 74.69 91 VAL A N 1
ATOM 716 C CA . VAL A 1 91 ? -3.020 -3.752 13.298 1.00 74.69 91 VAL A CA 1
ATOM 717 C C . VAL A 1 91 ? -1.580 -3.457 12.875 1.00 74.69 91 VAL A C 1
ATOM 719 O O . VAL A 1 91 ? -0.704 -4.264 13.169 1.00 74.69 91 VAL A O 1
ATOM 722 N N . ALA A 1 92 ? -1.305 -2.299 12.264 1.00 80.19 92 ALA A N 1
ATOM 723 C CA . ALA A 1 92 ? 0.067 -1.874 11.978 1.00 80.19 92 ALA A CA 1
ATOM 724 C C . ALA A 1 92 ? 0.893 -1.729 13.267 1.00 80.19 92 ALA A C 1
ATOM 726 O O . ALA A 1 92 ? 2.002 -2.246 13.332 1.00 80.19 92 ALA A O 1
ATOM 727 N N . GLU A 1 93 ? 0.334 -1.113 14.315 1.00 79.75 93 GLU A N 1
ATOM 728 C CA . GLU A 1 93 ? 0.987 -0.988 15.627 1.00 79.75 93 GLU A CA 1
ATOM 729 C C . GLU A 1 93 ? 1.296 -2.359 16.239 1.00 79.75 93 GLU A C 1
ATOM 731 O O . GLU A 1 93 ? 2.419 -2.613 16.675 1.00 79.75 93 GLU A O 1
ATOM 736 N N . ALA A 1 94 ? 0.308 -3.261 16.240 1.00 74.50 94 ALA A N 1
ATOM 737 C CA . ALA A 1 94 ? 0.438 -4.599 16.814 1.00 74.50 94 ALA A CA 1
ATOM 738 C C . ALA A 1 94 ? 1.455 -5.481 16.072 1.00 74.50 94 ALA A C 1
ATOM 740 O O . ALA A 1 94 ? 2.047 -6.373 16.678 1.00 74.50 94 ALA A O 1
ATOM 741 N N . LEU A 1 95 ? 1.635 -5.251 14.769 1.00 69.69 95 LEU A N 1
ATOM 742 C CA . LEU A 1 95 ? 2.575 -5.989 13.925 1.00 69.69 95 LEU A CA 1
ATOM 743 C C . LEU A 1 95 ? 3.938 -5.301 13.780 1.00 69.69 95 LEU A C 1
ATOM 745 O O . LEU A 1 95 ? 4.824 -5.894 13.159 1.00 69.69 95 LEU A O 1
ATOM 749 N N . SER A 1 96 ? 4.102 -4.080 14.301 1.00 79.69 96 SER A N 1
ATOM 750 C CA . SER A 1 96 ? 5.368 -3.354 14.228 1.00 79.69 96 SER A CA 1
ATOM 751 C C . SER A 1 96 ? 6.362 -3.963 15.216 1.00 79.69 96 SER A C 1
ATOM 753 O O . SER A 1 96 ? 6.093 -4.081 16.417 1.00 79.69 96 SER A O 1
ATOM 755 N N . ASP A 1 97 ? 7.554 -4.279 14.724 1.00 69.25 97 ASP A N 1
ATOM 756 C CA . ASP A 1 97 ? 8.595 -4.941 15.513 1.00 69.25 97 ASP A CA 1
ATOM 757 C C . ASP A 1 97 ? 9.190 -4.015 16.601 1.00 69.25 97 ASP A C 1
ATOM 759 O O . ASP A 1 97 ? 9.845 -4.477 17.537 1.00 69.25 97 ASP A O 1
ATOM 763 N N . ARG A 1 98 ? 8.938 -2.697 16.515 1.00 77.88 98 ARG A N 1
ATOM 764 C CA . ARG A 1 98 ? 9.464 -1.670 17.439 1.00 77.88 98 ARG A CA 1
ATOM 765 C C . ARG A 1 98 ? 8.417 -1.047 18.366 1.00 77.88 98 ARG A C 1
ATOM 767 O O . ARG A 1 98 ? 8.750 -0.136 19.122 1.00 77.88 98 ARG A O 1
ATOM 774 N N . GLY A 1 99 ? 7.166 -1.507 18.314 1.00 74.94 99 GLY A N 1
ATOM 775 C CA . GLY A 1 99 ? 6.059 -0.906 19.070 1.00 74.94 99 GLY A CA 1
ATOM 776 C C . GLY A 1 99 ? 5.748 0.543 18.667 1.00 74.94 99 GLY A C 1
ATOM 777 O O . GLY A 1 99 ? 5.363 1.349 19.517 1.00 74.94 99 GLY A O 1
ATOM 778 N N . ALA A 1 100 ? 5.958 0.886 17.392 1.00 86.50 100 ALA A N 1
ATOM 779 C CA . ALA A 1 100 ? 5.588 2.177 16.830 1.00 86.50 100 ALA A CA 1
ATOM 780 C C . ALA A 1 100 ? 4.071 2.401 16.921 1.00 86.50 100 ALA A C 1
ATOM 782 O O . ALA A 1 100 ? 3.285 1.453 16.898 1.00 86.50 100 ALA A O 1
ATOM 783 N N . ARG A 1 101 ? 3.676 3.674 17.038 1.00 89.44 101 ARG A N 1
ATOM 784 C CA . ARG A 1 101 ? 2.273 4.095 17.019 1.00 89.44 101 ARG A CA 1
ATOM 785 C C . ARG A 1 101 ? 1.919 4.691 15.671 1.00 89.44 101 ARG A C 1
ATOM 787 O O . ARG A 1 101 ? 2.715 5.458 15.134 1.00 89.44 101 ARG A O 1
ATOM 794 N N . TYR A 1 102 ? 0.731 4.372 15.177 1.00 87.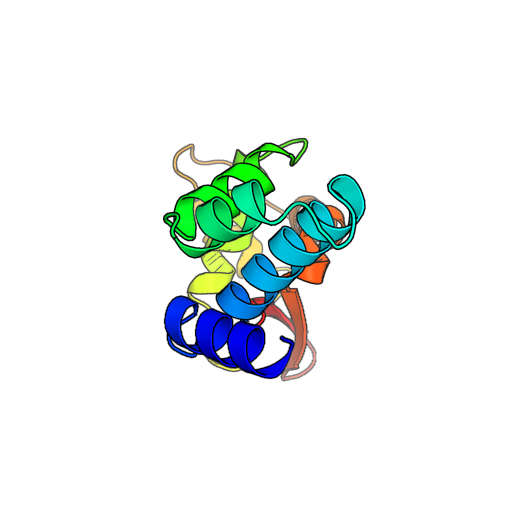69 102 TYR A N 1
ATOM 795 C CA . TYR A 1 102 ? 0.246 4.811 13.876 1.00 87.69 102 TYR A CA 1
ATOM 796 C C . TYR A 1 102 ? -1.164 5.377 13.990 1.00 87.69 102 TYR A C 1
ATOM 798 O O . TYR A 1 102 ? -2.012 4.858 14.717 1.00 87.69 102 TYR A O 1
ATOM 806 N N . GLY A 1 103 ? -1.428 6.438 13.238 1.00 88.38 103 GLY A N 1
ATOM 807 C CA . GLY A 1 103 ? -2.730 7.088 13.164 1.00 88.38 103 GLY A CA 1
ATOM 808 C C . GLY A 1 103 ? -3.086 7.543 11.753 1.00 88.38 103 GLY A C 1
ATOM 809 O O . GLY A 1 103 ? -2.450 7.175 10.767 1.00 88.38 103 GLY A O 1
ATOM 810 N N . ASP A 1 104 ? -4.123 8.372 11.651 1.00 88.75 104 ASP A N 1
ATOM 811 C CA . ASP A 1 104 ? -4.677 8.828 10.370 1.00 88.75 104 ASP A CA 1
ATOM 812 C C . ASP A 1 104 ? -3.646 9.525 9.462 1.00 88.75 104 ASP A C 1
ATOM 814 O O . ASP A 1 104 ? -3.717 9.392 8.238 1.00 88.75 104 ASP A O 1
ATOM 818 N N . GLU A 1 105 ? -2.681 10.241 10.045 1.00 92.06 105 GLU A N 1
ATOM 819 C CA . GLU A 1 105 ? -1.595 10.899 9.307 1.00 92.06 105 GLU A CA 1
ATOM 820 C C . GLU A 1 105 ? -0.629 9.885 8.681 1.00 92.06 105 GLU A C 1
ATOM 822 O O . GLU A 1 105 ? -0.169 10.082 7.557 1.00 92.06 105 GLU A O 1
ATOM 827 N N . ASP A 1 106 ? -0.373 8.765 9.358 1.00 93.62 106 ASP A N 1
ATOM 828 C CA . ASP A 1 106 ? 0.425 7.657 8.829 1.00 93.62 106 ASP A CA 1
ATOM 829 C C . ASP A 1 106 ? -0.280 6.948 7.683 1.00 93.62 106 ASP A C 1
ATOM 831 O O . ASP A 1 106 ? 0.337 6.641 6.660 1.00 93.62 106 ASP A O 1
ATOM 835 N N . ILE A 1 107 ? -1.594 6.764 7.810 1.00 91.75 107 ILE A N 1
ATOM 836 C CA . ILE A 1 107 ? -2.404 6.208 6.730 1.00 91.75 107 ILE A CA 1
ATOM 837 C C . ILE A 1 107 ? -2.432 7.150 5.522 1.00 91.75 107 ILE A C 1
ATOM 839 O O . ILE A 1 107 ? -2.307 6.706 4.381 1.00 91.75 107 ILE A O 1
ATOM 843 N N . ALA A 1 108 ? -2.562 8.460 5.739 1.00 91.69 108 ALA A N 1
ATOM 844 C CA . ALA A 1 108 ? -2.471 9.430 4.650 1.00 91.69 108 ALA A CA 1
ATOM 845 C C . ALA A 1 108 ? -1.092 9.380 3.972 1.00 91.69 108 ALA A C 1
ATOM 847 O O . ALA A 1 108 ? -1.011 9.326 2.744 1.00 91.69 108 ALA A O 1
ATOM 848 N N . TRP A 1 109 ? -0.026 9.309 4.770 1.00 94.00 109 TRP A N 1
ATOM 849 C CA . TRP A 1 109 ? 1.342 9.228 4.278 1.00 94.00 109 TRP A CA 1
ATOM 850 C C . TRP A 1 109 ? 1.584 7.968 3.437 1.00 94.00 109 TRP A C 1
ATOM 852 O O . TRP A 1 109 ? 2.117 8.071 2.331 1.00 94.00 109 TRP A O 1
ATOM 862 N N . VAL A 1 110 ? 1.154 6.783 3.889 1.00 91.50 110 VAL A N 1
ATOM 863 C CA . VAL A 1 110 ? 1.367 5.543 3.118 1.00 91.50 110 VAL A CA 1
ATOM 864 C C . VAL A 1 110 ? 0.527 5.513 1.843 1.00 91.50 110 VAL A C 1
ATOM 866 O O . VAL A 1 110 ? 0.980 4.997 0.825 1.00 91.50 110 VAL A O 1
ATOM 869 N N . LEU A 1 111 ? -0.666 6.111 1.843 1.00 89.50 111 LEU A N 1
ATOM 870 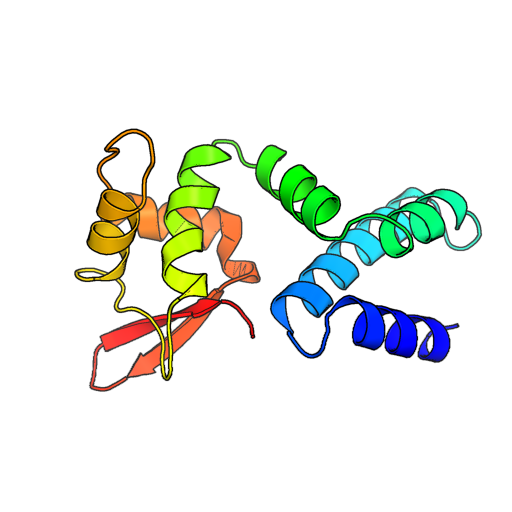C CA . LEU A 1 111 ? -1.466 6.245 0.625 1.00 89.50 111 LEU A CA 1
ATOM 871 C C . LEU A 1 111 ? -0.817 7.206 -0.381 1.00 89.50 111 LEU A C 1
ATOM 873 O O . LEU A 1 111 ? -0.874 6.953 -1.582 1.00 89.50 111 LEU A O 1
ATOM 877 N N . GLU A 1 112 ? -0.140 8.256 0.079 1.00 89.94 112 GLU A N 1
ATOM 878 C CA . GLU A 1 112 ? 0.632 9.151 -0.791 1.00 89.94 112 GLU A CA 1
ATOM 879 C C . GLU A 1 112 ? 1.876 8.457 -1.373 1.00 89.94 112 GLU A C 1
ATOM 881 O O . GLU A 1 112 ? 2.137 8.538 -2.574 1.00 89.94 112 GLU A O 1
ATOM 886 N N . HIS A 1 113 ? 2.620 7.721 -0.543 1.00 85.69 113 HIS A N 1
ATOM 887 C CA . HIS A 1 113 ? 3.923 7.159 -0.919 1.00 85.69 113 HIS A CA 1
ATOM 888 C C . HIS A 1 113 ? 3.826 5.775 -1.573 1.00 85.69 113 HIS A C 1
ATOM 890 O O . HIS A 1 113 ? 4.714 5.380 -2.328 1.00 85.69 113 HIS A O 1
ATOM 896 N N . ALA A 1 114 ? 2.749 5.039 -1.308 1.00 83.75 114 ALA A N 1
ATOM 897 C CA . ALA A 1 114 ? 2.558 3.655 -1.726 1.00 83.75 114 ALA A CA 1
ATOM 898 C C . ALA A 1 114 ? 1.128 3.345 -2.191 1.00 83.75 114 ALA A C 1
ATOM 900 O O . ALA A 1 114 ? 0.806 2.184 -2.444 1.00 83.75 114 ALA A O 1
ATOM 901 N N . GLY A 1 115 ? 0.278 4.358 -2.401 1.00 77.56 115 GLY A N 1
ATOM 902 C CA . GLY A 1 115 ? -1.104 4.168 -2.860 1.00 77.56 115 GLY A CA 1
ATOM 903 C C . GLY A 1 115 ? -1.227 3.410 -4.181 1.00 77.56 115 GLY A C 1
ATOM 904 O O . GLY A 1 115 ? -2.229 2.757 -4.434 1.00 77.56 115 GLY A O 1
ATOM 905 N N . PHE A 1 116 ? -0.179 3.378 -5.007 1.00 72.69 116 PHE A N 1
ATOM 906 C CA . PHE A 1 116 ? -0.159 2.568 -6.228 1.00 72.69 116 PHE A CA 1
ATOM 907 C C . PHE A 1 116 ? -0.126 1.046 -5.985 1.00 72.69 116 PHE A C 1
ATOM 909 O O . PHE A 1 116 ? -0.313 0.289 -6.950 1.00 72.69 116 PHE A O 1
ATOM 916 N N . HIS A 1 117 ? 0.123 0.611 -4.745 1.00 71.25 117 HIS A N 1
ATOM 917 C CA . HIS A 1 117 ? 0.020 -0.772 -4.271 1.00 71.25 117 HIS A CA 1
ATOM 918 C C . HIS A 1 117 ? -1.320 -1.081 -3.594 1.00 71.25 117 HIS A C 1
ATOM 920 O O . HIS A 1 117 ? -1.607 -2.251 -3.344 1.00 71.25 117 HIS A O 1
ATOM 926 N N . VAL A 1 118 ? -2.122 -0.056 -3.299 1.00 80.94 118 VAL A N 1
ATOM 927 C CA . VAL A 1 118 ? -3.330 -0.160 -2.484 1.00 80.94 118 VAL A CA 1
ATOM 928 C C . VAL A 1 118 ? -4.561 0.087 -3.356 1.00 80.94 118 VAL A C 1
ATOM 930 O O . VAL A 1 118 ? -4.585 0.979 -4.201 1.00 80.94 118 VAL A O 1
ATOM 933 N N . VAL A 1 119 ? -5.596 -0.721 -3.165 1.00 79.25 119 VAL A N 1
ATOM 934 C CA . VAL A 1 119 ? -6.919 -0.518 -3.752 1.00 79.25 119 VAL A CA 1
ATOM 935 C C . VAL A 1 119 ? -7.829 0.054 -2.678 1.00 79.25 119 VAL A C 1
ATOM 937 O O . VAL A 1 119 ? -7.978 -0.546 -1.615 1.00 79.25 119 VAL A O 1
ATOM 940 N N . GLU A 1 120 ? -8.439 1.196 -2.979 1.00 82.50 120 GLU A N 1
ATOM 941 C CA . GLU A 1 120 ? -9.522 1.770 -2.188 1.00 82.50 120 GLU A CA 1
ATOM 942 C C . GLU A 1 120 ? -10.865 1.190 -2.652 1.00 82.50 120 GLU A C 1
ATOM 944 O O . GLU A 1 120 ? -11.150 1.148 -3.852 1.00 82.50 120 GLU A O 1
ATOM 949 N N . SER A 1 121 ? -11.690 0.743 -1.707 1.00 75.06 121 SER A N 1
ATOM 950 C CA . SER A 1 121 ? -13.063 0.300 -1.950 1.00 75.06 121 SER A CA 1
ATOM 951 C C . SER A 1 121 ? -14.000 0.833 -0.864 1.00 75.06 121 SER A C 1
ATOM 953 O O . SER A 1 121 ? -13.570 1.224 0.220 1.00 75.06 121 SER A O 1
ATOM 955 N N . GLY A 1 122 ? -15.300 0.856 -1.154 1.00 71.94 122 GLY A N 1
ATOM 956 C CA . GLY A 1 122 ? -16.339 1.146 -0.168 1.00 71.94 122 GLY A CA 1
ATOM 957 C C . GLY A 1 122 ? -17.007 -0.138 0.314 1.00 71.94 122 GLY A C 1
ATOM 958 O O . GLY A 1 122 ? -17.418 -0.958 -0.506 1.00 71.94 122 GLY A O 1
ATOM 959 N N . GLU A 1 123 ? -17.164 -0.296 1.626 1.00 66.25 123 GLU A N 1
ATOM 960 C CA . GLU A 1 123 ? -17.965 -1.364 2.232 1.00 66.25 123 GLU A CA 1
ATOM 961 C C . GLU A 1 123 ? -18.803 -0.786 3.375 1.00 66.25 123 GLU A C 1
ATOM 963 O O . GLU A 1 123 ? -18.274 -0.099 4.239 1.00 66.25 123 GLU A O 1
ATOM 968 N N . SER A 1 124 ? -20.117 -1.034 3.389 1.00 64.44 124 SER A N 1
ATOM 969 C CA . SER A 1 124 ? -21.018 -0.655 4.497 1.00 64.44 124 SER A CA 1
ATOM 970 C C . SER A 1 124 ? -20.889 0.802 4.994 1.00 64.44 124 SER A C 1
ATOM 972 O O . SER A 1 124 ? -21.031 1.075 6.182 1.00 64.44 124 SER A O 1
ATOM 974 N N . GLY A 1 125 ? -20.622 1.753 4.090 1.00 69.81 125 GLY A N 1
ATOM 975 C CA . GLY A 1 125 ? -20.491 3.180 4.418 1.00 69.81 125 GLY A CA 1
ATOM 976 C C . GLY A 1 125 ? -19.115 3.617 4.938 1.00 69.81 125 GLY A C 1
ATOM 977 O O . GLY A 1 125 ? -18.958 4.782 5.300 1.00 69.81 125 GLY A O 1
ATOM 978 N N . GLN A 1 126 ? -18.118 2.727 4.944 1.00 71.62 126 GLN A N 1
ATOM 979 C CA . GLN A 1 126 ? -16.729 3.033 5.293 1.00 71.62 126 GLN A CA 1
ATOM 980 C C . GLN A 1 126 ? -15.770 2.731 4.135 1.00 71.62 126 GLN A C 1
ATOM 982 O O . GLN A 1 126 ? -16.008 1.846 3.310 1.00 71.62 126 GLN A O 1
ATOM 987 N N . THR A 1 127 ? -14.666 3.476 4.088 1.00 82.12 127 THR A N 1
ATOM 988 C CA . THR A 1 127 ? -13.578 3.238 3.138 1.00 82.12 127 THR A CA 1
ATOM 989 C C . THR A 1 127 ? -12.663 2.136 3.662 1.00 82.12 127 THR A C 1
ATOM 991 O O . THR A 1 127 ? -12.114 2.243 4.767 1.00 82.12 127 THR A O 1
ATOM 994 N N . VAL A 1 128 ? -12.489 1.098 2.851 1.00 82.00 128 VAL A N 1
ATOM 995 C CA . VAL A 1 128 ? -11.632 -0.055 3.122 1.00 82.00 128 VAL A CA 1
ATOM 996 C C . VAL A 1 128 ? -10.502 -0.140 2.096 1.00 82.00 128 VAL A C 1
ATOM 998 O O . VAL A 1 128 ? -10.661 0.242 0.936 1.00 82.00 128 VAL A O 1
ATOM 1001 N N . TYR A 1 129 ? -9.347 -0.626 2.541 1.00 84.12 129 TYR A N 1
ATOM 1002 C CA . TYR A 1 129 ? -8.111 -0.664 1.768 1.00 84.12 129 TYR A CA 1
ATOM 1003 C C . TYR A 1 129 ? -7.530 -2.073 1.745 1.00 84.12 129 TYR A C 1
ATOM 1005 O O . TYR A 1 129 ? -7.488 -2.755 2.763 1.00 84.12 129 TYR A O 1
ATOM 1013 N N . ARG A 1 130 ? -7.041 -2.519 0.594 1.00 79.06 130 ARG A N 1
ATOM 1014 C CA . ARG A 1 130 ? -6.328 -3.800 0.465 1.00 79.06 130 ARG A CA 1
ATOM 1015 C C . ARG A 1 130 ? -5.156 -3.658 -0.481 1.00 79.06 130 ARG A C 1
ATOM 1017 O O . ARG A 1 130 ? -5.134 -2.727 -1.286 1.00 79.06 130 ARG A O 1
ATOM 1024 N N . LEU A 1 131 ? -4.203 -4.582 -0.427 1.00 77.31 131 LEU A N 1
ATOM 1025 C CA . LEU A 1 131 ? -3.199 -4.638 -1.481 1.00 77.31 131 LEU A CA 1
ATOM 1026 C C . LEU A 1 131 ? -3.864 -5.021 -2.805 1.00 77.31 131 LEU A C 1
ATOM 1028 O O . LEU A 1 131 ? -4.917 -5.656 -2.855 1.00 77.31 131 LEU A O 1
ATOM 1032 N N . TYR A 1 132 ? -3.261 -4.592 -3.902 1.00 67.38 132 TYR A N 1
ATOM 1033 C CA . TYR A 1 132 ? -3.682 -5.022 -5.226 1.00 67.38 132 TYR A CA 1
ATOM 1034 C C . TYR A 1 132 ? -3.390 -6.527 -5.368 1.00 67.38 132 TYR A C 1
ATOM 1036 O O . TYR A 1 132 ? -2.236 -6.869 -5.570 1.00 67.38 132 TYR A O 1
ATOM 1044 N N . HIS A 1 133 ? -4.380 -7.416 -5.229 1.00 57.56 133 HIS A N 1
ATOM 1045 C CA . HIS A 1 133 ? -4.211 -8.879 -5.321 1.00 57.56 133 HIS A CA 1
ATOM 1046 C C . HIS A 1 133 ? -4.546 -9.468 -6.668 1.00 57.56 133 HIS A C 1
ATOM 1048 O O . HIS A 1 133 ? -5.324 -8.849 -7.430 1.00 57.56 133 HIS A O 1
#

pLDDT: mean 70.23, std 14.25, range [39.47, 94.0]

Radius of gyration: 16.44 Å; chains: 1; bounding box: 42×29×46 Å